Protein AF-A0A7D6VCS7-F1 (afdb_monomer_lite)

Organism: NCBI:txid2755382

Secondary structure (DSSP, 8-state):
-PPPPS-HHHHHHHHHHHSHHHHHHHHHHHS-HHHHTTB-STT-EE--GGGS-HHHHTT-EEEEEEEEETTEEEEEEEEE---SS--TTHHHHHHHIIIIITTHHHHHHHHHHHHHHHHHHHHHHHHHHHHHHHHHHHSSPPHHHHHHHHH---HHHHHHHHHHHHH-SSHHHHH--

Structure (mmCIF, N/CA/C/O backbone):
data_AF-A0A7D6VCS7-F1
#
_entry.id   AF-A0A7D6VCS7-F1
#
loop_
_atom_site.group_PDB
_atom_site.id
_atom_site.type_symbol
_atom_site.label_atom_id
_atom_site.label_alt_id
_atom_site.label_comp_id
_atom_site.label_asym_id
_atom_site.label_entity_id
_atom_site.label_se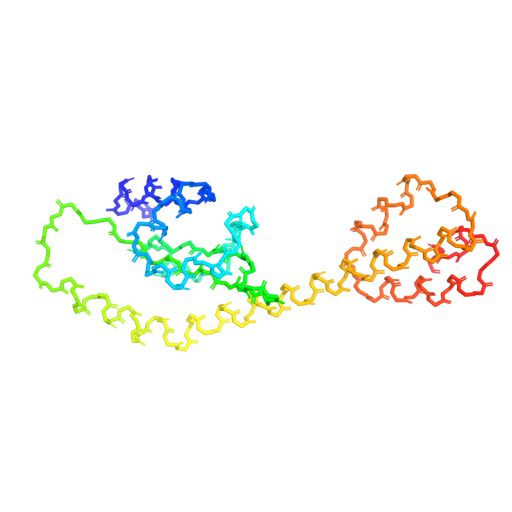q_id
_atom_site.pdbx_PDB_ins_code
_atom_site.Cartn_x
_atom_site.Cartn_y
_atom_site.Cartn_z
_atom_site.occupancy
_atom_site.B_iso_or_equiv
_atom_site.auth_seq_id
_atom_site.auth_comp_id
_atom_site.auth_asym_id
_atom_site.auth_atom_id
_atom_site.pdbx_PDB_model_num
ATOM 1 N N . MET A 1 1 ? 15.571 -4.027 30.671 1.00 29.25 1 MET A N 1
ATOM 2 C CA . MET A 1 1 ? 14.466 -5.009 30.720 1.00 29.25 1 MET A CA 1
ATOM 3 C C . MET A 1 1 ? 13.599 -4.750 29.509 1.00 29.25 1 MET A C 1
ATOM 5 O O . MET A 1 1 ? 13.160 -3.621 29.358 1.00 29.25 1 MET A O 1
ATOM 9 N N . ALA A 1 2 ? 13.459 -5.727 28.615 1.00 29.41 2 ALA A N 1
ATOM 10 C CA . ALA A 1 2 ? 12.560 -5.608 27.472 1.00 29.41 2 ALA A CA 1
ATOM 11 C C . ALA A 1 2 ? 11.118 -5.520 27.995 1.00 29.41 2 ALA A C 1
ATOM 13 O O . ALA A 1 2 ? 10.723 -6.351 28.815 1.00 29.41 2 ALA A O 1
ATOM 14 N N . GLU A 1 3 ? 10.373 -4.491 27.589 1.00 31.55 3 GLU A N 1
ATOM 15 C CA . GLU A 1 3 ? 8.950 -4.365 27.908 1.00 31.55 3 GLU A CA 1
ATOM 16 C C . GLU A 1 3 ? 8.207 -5.596 27.376 1.00 31.55 3 GLU A C 1
ATOM 18 O O . GLU A 1 3 ? 8.252 -5.900 26.184 1.00 31.55 3 GLU A O 1
ATOM 23 N N . GLN A 1 4 ? 7.541 -6.329 28.272 1.00 32.19 4 GLN A N 1
ATOM 24 C CA . GLN A 1 4 ? 6.579 -7.358 27.884 1.00 32.19 4 GLN A CA 1
ATOM 25 C C . GLN A 1 4 ? 5.443 -6.694 27.088 1.00 32.19 4 GLN A C 1
ATOM 27 O O . GLN A 1 4 ? 4.957 -5.641 27.514 1.00 32.19 4 GLN A O 1
ATOM 32 N N . PRO A 1 5 ? 4.992 -7.279 25.963 1.00 43.50 5 PRO A N 1
ATOM 33 C CA . PRO A 1 5 ? 3.869 -6.730 25.216 1.00 43.50 5 PRO A CA 1
ATOM 34 C C . PRO A 1 5 ? 2.637 -6.696 26.125 1.00 43.50 5 PRO A C 1
ATOM 36 O O . PRO A 1 5 ? 2.283 -7.692 26.755 1.00 43.50 5 PRO A O 1
ATOM 39 N N . LYS A 1 6 ? 2.015 -5.519 26.219 1.00 53.84 6 LYS A N 1
ATOM 40 C CA . LYS A 1 6 ? 1.004 -5.184 27.231 1.00 53.84 6 LYS A CA 1
ATOM 41 C C . LYS A 1 6 ? -0.307 -5.974 27.111 1.00 53.84 6 LYS A C 1
ATOM 43 O O . LYS A 1 6 ? -1.104 -5.921 28.041 1.00 53.84 6 LYS A O 1
ATOM 48 N N . ASN A 1 7 ? -0.528 -6.714 26.020 1.00 59.16 7 ASN A N 1
ATOM 49 C CA . ASN A 1 7 ? -1.698 -7.572 25.855 1.00 59.16 7 ASN A CA 1
ATOM 50 C C . ASN A 1 7 ? -1.457 -8.647 24.766 1.00 59.16 7 ASN A C 1
ATOM 52 O O . ASN A 1 7 ? -1.291 -8.297 23.597 1.00 59.16 7 ASN A O 1
ATOM 56 N N . PRO A 1 8 ? -1.435 -9.954 25.087 1.00 59.91 8 PRO A N 1
ATOM 57 C CA . PRO A 1 8 ? -1.268 -11.016 24.085 1.00 59.91 8 PRO A CA 1
ATOM 58 C C . PRO A 1 8 ? -2.405 -11.048 23.051 1.00 59.91 8 PRO A C 1
ATOM 60 O O . PRO A 1 8 ? -2.198 -11.488 21.921 1.00 59.91 8 PRO A O 1
ATOM 63 N N . HIS A 1 9 ? -3.585 -10.535 23.408 1.00 61.16 9 HIS A N 1
ATOM 64 C CA . HIS A 1 9 ? -4.722 -10.443 22.498 1.00 61.16 9 HIS A CA 1
ATOM 65 C C . HIS A 1 9 ? -4.538 -9.377 21.412 1.00 61.16 9 HIS A C 1
ATOM 67 O O . HIS A 1 9 ? -4.911 -9.634 20.272 1.00 61.16 9 HIS A O 1
ATOM 73 N N . ASP A 1 10 ? -3.896 -8.242 21.716 1.00 65.62 10 ASP A N 1
ATOM 74 C CA . ASP A 1 10 ? -3.574 -7.222 20.705 1.00 65.62 10 ASP A CA 1
ATOM 75 C C . ASP A 1 10 ? -2.616 -7.787 19.652 1.00 65.62 10 ASP A C 1
ATOM 77 O O . ASP A 1 10 ? -2.820 -7.619 18.454 1.00 65.62 10 ASP A O 1
ATOM 81 N N . ALA A 1 11 ? -1.590 -8.526 20.087 1.00 69.00 11 ALA A N 1
ATOM 82 C CA . ALA A 1 11 ? -0.634 -9.152 19.176 1.00 69.00 11 ALA A CA 1
ATOM 83 C C . ALA A 1 11 ? -1.295 -10.209 18.273 1.00 69.00 11 ALA A C 1
ATOM 85 O O . ALA A 1 11 ? -0.992 -10.278 17.081 1.00 69.00 11 ALA A O 1
ATOM 86 N N . TYR A 1 12 ? -2.215 -11.005 18.827 1.00 71.81 12 TYR A N 1
ATOM 87 C CA . TYR A 1 12 ? -2.998 -11.969 18.056 1.00 71.81 12 TYR A CA 1
ATOM 88 C C . TYR A 1 12 ? -3.911 -11.275 17.038 1.00 71.81 12 TYR A C 1
ATOM 90 O O . TYR A 1 12 ? -3.882 -11.619 15.859 1.00 71.81 12 TYR A O 1
ATOM 98 N N . PHE A 1 13 ? -4.678 -10.268 17.463 1.00 72.75 13 PHE A N 1
ATOM 99 C CA . PHE A 1 13 ? -5.566 -9.523 16.569 1.00 72.75 13 PHE A CA 1
ATOM 100 C C . PHE A 1 13 ? -4.795 -8.815 15.464 1.00 72.75 13 PHE A C 1
ATOM 102 O O . PHE A 1 13 ? -5.201 -8.872 14.308 1.00 72.75 13 PHE A O 1
ATOM 109 N N . ARG A 1 14 ? -3.641 -8.228 15.787 1.00 75.00 14 ARG A N 1
ATOM 110 C CA . ARG A 1 14 ? -2.735 -7.665 14.786 1.00 75.00 14 ARG A CA 1
ATOM 111 C C . ARG A 1 14 ? -2.323 -8.684 13.752 1.00 75.00 14 ARG A C 1
ATOM 113 O O . ARG A 1 14 ? -2.321 -8.370 12.569 1.00 75.00 14 ARG A O 1
ATOM 120 N N . HIS A 1 15 ? -1.944 -9.873 14.200 1.00 78.75 15 HIS A N 1
ATOM 121 C CA . HIS A 1 15 ? -1.520 -10.931 13.303 1.00 78.75 15 HIS A CA 1
ATOM 122 C C . HIS A 1 15 ? -2.650 -11.335 12.351 1.00 78.75 15 HIS A C 1
ATOM 124 O O . HIS A 1 15 ? -2.433 -11.360 11.145 1.00 78.75 15 HIS A O 1
ATOM 130 N N . VAL A 1 16 ? -3.863 -11.547 12.871 1.00 81.12 16 VAL A N 1
ATOM 131 C CA . VAL A 1 16 ? -5.035 -11.879 12.046 1.00 81.12 16 VAL A CA 1
ATOM 132 C C . VAL A 1 16 ? -5.365 -10.745 11.074 1.00 81.12 16 VAL A C 1
ATOM 134 O O . VAL A 1 16 ? -5.549 -10.993 9.891 1.00 81.12 16 VAL A O 1
ATOM 137 N N . MET A 1 17 ? -5.388 -9.497 11.539 1.00 82.00 17 MET A N 1
ATOM 138 C CA . MET A 1 17 ? -5.744 -8.336 10.713 1.00 82.00 17 MET A CA 1
ATOM 139 C C . MET A 1 17 ? -4.617 -7.864 9.794 1.00 82.00 17 MET A C 1
ATOM 141 O O . MET A 1 17 ? -4.821 -6.948 9.008 1.00 82.00 17 MET A O 1
ATOM 145 N N . SER A 1 18 ? -3.438 -8.483 9.866 1.00 82.44 18 SER A N 1
ATOM 146 C CA . SER A 1 18 ? -2.388 -8.305 8.860 1.00 82.44 18 SER A CA 1
ATOM 147 C C . SER A 1 18 ? -2.667 -9.137 7.601 1.00 82.44 18 SER A C 1
ATOM 149 O O . SER A 1 18 ? -2.157 -8.814 6.534 1.00 82.44 18 SER A O 1
ATOM 151 N N . GLU A 1 19 ? -3.503 -10.176 7.690 1.00 86.75 19 GLU A N 1
ATOM 152 C CA . GLU A 1 19 ? -3.935 -10.950 6.526 1.00 86.75 19 GLU A CA 1
ATOM 153 C C . GLU A 1 19 ? -5.034 -10.205 5.759 1.00 86.75 19 GLU A C 1
ATOM 155 O O . GLU A 1 19 ? -6.118 -9.944 6.289 1.00 86.75 19 GLU A O 1
ATOM 160 N N . ALA A 1 20 ? -4.779 -9.910 4.482 1.00 87.94 20 ALA A N 1
ATOM 161 C CA . ALA A 1 20 ? -5.677 -9.136 3.621 1.00 87.94 20 ALA A CA 1
ATOM 162 C C . ALA A 1 20 ? -7.101 -9.712 3.564 1.00 87.94 20 ALA A C 1
ATOM 164 O O . ALA A 1 20 ? -8.080 -8.975 3.665 1.00 87.94 20 ALA A O 1
ATOM 165 N N . THR A 1 21 ? -7.231 -11.041 3.476 1.00 89.44 21 THR A N 1
ATOM 166 C CA . THR A 1 21 ? -8.545 -11.706 3.409 1.00 89.44 21 THR A CA 1
ATOM 167 C C . THR A 1 21 ? -9.341 -11.525 4.703 1.00 89.44 21 THR A C 1
ATOM 169 O O . THR A 1 21 ? -10.543 -11.258 4.660 1.00 89.44 21 THR A O 1
ATOM 172 N N . ALA A 1 22 ? -8.681 -11.647 5.859 1.00 88.81 22 ALA A N 1
ATOM 173 C CA . ALA A 1 22 ? -9.325 -11.476 7.157 1.00 88.81 22 ALA A CA 1
ATOM 174 C C . ALA A 1 22 ? -9.746 -10.016 7.370 1.00 88.81 22 ALA A C 1
ATOM 176 O O . ALA A 1 22 ? -10.897 -9.746 7.716 1.00 88.81 22 ALA A O 1
ATOM 177 N N . ALA A 1 23 ? -8.847 -9.077 7.066 1.00 88.88 23 ALA A N 1
ATOM 178 C CA . ALA A 1 23 ? -9.121 -7.650 7.158 1.00 88.88 23 ALA A CA 1
ATOM 179 C C . ALA A 1 23 ? -10.274 -7.228 6.225 1.00 88.88 23 ALA A C 1
ATOM 181 O O . ALA A 1 23 ? -11.163 -6.484 6.639 1.00 88.88 23 ALA A O 1
ATOM 182 N N . ALA A 1 24 ? -10.312 -7.738 4.989 1.00 91.44 24 ALA A N 1
ATOM 183 C CA . ALA A 1 24 ? -11.394 -7.473 4.039 1.00 91.44 24 ALA A CA 1
ATOM 184 C C . ALA A 1 24 ? -12.752 -8.003 4.530 1.00 91.44 24 ALA A C 1
ATOM 186 O O . ALA A 1 24 ? -13.780 -7.360 4.312 1.00 91.44 24 ALA A O 1
ATOM 187 N N . GLY A 1 25 ? -12.779 -9.165 5.191 1.00 90.44 25 GLY A N 1
ATOM 188 C CA . GLY A 1 25 ? -13.995 -9.715 5.797 1.00 90.44 25 GLY A CA 1
ATOM 189 C C . GLY A 1 25 ? -14.577 -8.798 6.875 1.00 90.44 25 GLY A C 1
ATOM 190 O O . GLY A 1 25 ? -15.771 -8.489 6.848 1.00 90.44 25 GLY A O 1
ATOM 191 N N . GLU A 1 26 ? -13.724 -8.298 7.769 1.00 88.12 26 GLU A N 1
ATOM 192 C CA . GLU A 1 26 ? -14.136 -7.334 8.793 1.00 88.12 26 GLU A CA 1
ATOM 193 C C . GLU A 1 26 ? -14.596 -6.016 8.169 1.00 88.12 26 GLU A C 1
ATOM 195 O O . GLU A 1 26 ? -15.708 -5.560 8.430 1.00 88.12 26 GLU A O 1
ATOM 200 N N . MET A 1 27 ? -13.799 -5.432 7.268 1.00 89.50 27 MET A N 1
ATOM 201 C CA . MET A 1 27 ? -14.113 -4.149 6.631 1.00 89.50 27 MET A CA 1
ATOM 202 C C . MET A 1 27 ? -15.471 -4.142 5.935 1.00 89.50 27 MET A C 1
ATOM 204 O O . MET A 1 27 ? -16.218 -3.179 6.086 1.00 89.50 27 MET A O 1
ATOM 208 N N . ARG A 1 28 ? -15.834 -5.216 5.225 1.00 90.50 28 ARG A N 1
ATOM 209 C CA . ARG A 1 28 ? -17.149 -5.327 4.569 1.00 90.50 28 ARG A CA 1
ATOM 210 C C . ARG A 1 28 ? -18.322 -5.321 5.549 1.00 90.50 28 ARG A C 1
ATOM 212 O O . ARG A 1 28 ? -19.423 -4.952 5.161 1.00 90.50 28 ARG A O 1
ATOM 219 N N . THR A 1 29 ? -18.096 -5.729 6.795 1.00 89.31 29 THR A N 1
ATOM 220 C CA . THR A 1 29 ? -19.137 -5.788 7.829 1.00 89.31 29 THR A CA 1
ATOM 221 C C . THR A 1 29 ? -19.369 -4.424 8.478 1.00 89.31 29 THR A C 1
ATOM 223 O O . THR A 1 29 ? -20.493 -4.107 8.863 1.00 89.31 29 THR A O 1
ATOM 226 N N . VAL A 1 30 ? -18.317 -3.608 8.599 1.00 88.38 30 VAL A N 1
ATOM 227 C CA . VAL A 1 30 ? -18.376 -2.290 9.257 1.00 88.38 30 VAL A CA 1
ATOM 228 C C . VAL A 1 30 ? -18.563 -1.127 8.286 1.00 88.38 30 VAL A C 1
ATOM 230 O O . VAL A 1 30 ? -19.126 -0.102 8.675 1.00 88.38 30 VAL A O 1
ATOM 233 N N . LEU A 1 31 ? -18.087 -1.238 7.044 1.00 89.06 31 LEU A N 1
ATOM 234 C CA . LEU A 1 31 ? -18.191 -0.153 6.072 1.00 89.06 31 LEU A CA 1
ATOM 235 C C . LEU A 1 31 ? -19.611 -0.050 5.497 1.00 89.06 31 LEU A C 1
ATOM 237 O O . LEU A 1 31 ? -20.228 -1.066 5.178 1.00 89.06 31 LEU A O 1
ATOM 241 N N . PRO A 1 32 ? -20.123 1.177 5.285 1.00 93.75 32 PRO A N 1
ATOM 242 C CA . PRO A 1 32 ? -21.346 1.377 4.521 1.00 93.75 32 PRO A CA 1
ATOM 243 C C . PRO A 1 32 ? -21.224 0.781 3.116 1.00 93.75 32 PRO A C 1
ATOM 245 O O . PRO A 1 32 ? -20.183 0.926 2.473 1.00 93.75 32 PRO A O 1
ATOM 248 N N . GLU A 1 33 ? -22.313 0.204 2.605 1.00 91.00 33 GLU A N 1
ATOM 249 C CA . GLU A 1 33 ? -22.365 -0.429 1.277 1.00 91.00 33 GLU A CA 1
ATOM 250 C C . GLU A 1 33 ? -21.832 0.488 0.165 1.00 91.00 33 GLU A C 1
ATOM 252 O O . GLU A 1 33 ? -21.052 0.059 -0.682 1.00 91.00 33 GLU A O 1
ATOM 257 N N . ALA A 1 34 ? -22.167 1.780 0.229 1.00 90.44 34 ALA A N 1
ATOM 258 C CA . ALA A 1 34 ? -21.688 2.776 -0.722 1.00 90.44 34 ALA A CA 1
ATOM 259 C C . ALA A 1 34 ? -20.155 2.894 -0.752 1.00 90.44 34 ALA A C 1
ATOM 261 O O . ALA A 1 34 ? -19.591 3.046 -1.823 1.00 90.44 34 ALA A O 1
ATOM 262 N N . ALA A 1 35 ? -19.470 2.811 0.393 1.00 87.94 35 ALA A N 1
ATOM 263 C CA . ALA A 1 35 ? -18.007 2.864 0.448 1.00 87.94 35 ALA A CA 1
ATOM 264 C C . ALA A 1 35 ? -17.379 1.523 0.040 1.00 87.94 35 ALA A C 1
ATOM 266 O O . ALA A 1 35 ? -16.395 1.488 -0.694 1.00 87.94 35 ALA A O 1
ATOM 267 N N . ALA A 1 36 ? -17.977 0.418 0.490 1.00 91.94 36 ALA A N 1
ATOM 268 C CA . ALA A 1 36 ? -17.505 -0.931 0.205 1.00 91.94 36 ALA A CA 1
ATOM 269 C C . ALA A 1 36 ? -17.526 -1.277 -1.296 1.00 91.94 36 ALA A C 1
ATOM 271 O O . ALA A 1 36 ? -16.698 -2.064 -1.749 1.00 91.94 36 ALA A O 1
ATOM 272 N N . ALA A 1 37 ? -18.449 -0.685 -2.061 1.00 92.56 37 ALA A N 1
ATOM 273 C CA . ALA A 1 37 ? -18.577 -0.898 -3.503 1.00 92.56 37 ALA A CA 1
ATOM 274 C C . ALA A 1 37 ? -17.422 -0.305 -4.331 1.00 92.56 37 ALA A C 1
ATOM 276 O O . ALA A 1 37 ? -17.203 -0.748 -5.455 1.00 92.56 37 ALA A O 1
ATOM 277 N N . HIS A 1 38 ? -16.701 0.683 -3.795 1.00 93.12 38 HIS A N 1
ATOM 278 C CA . HIS A 1 38 ? -15.615 1.361 -4.509 1.00 93.12 38 HIS A CA 1
ATOM 279 C C . HIS A 1 38 ? -14.234 0.752 -4.251 1.00 93.12 38 HIS A C 1
ATOM 281 O O . HIS A 1 38 ? -13.303 1.002 -5.014 1.00 93.12 38 HIS A O 1
ATOM 287 N N . LEU A 1 39 ? -14.084 -0.013 -3.168 1.00 93.31 39 LEU A N 1
ATOM 288 C CA . LEU A 1 39 ? -12.816 -0.621 -2.780 1.00 93.31 39 LEU A CA 1
ATOM 289 C C . LEU A 1 39 ? -12.551 -1.905 -3.570 1.00 93.31 39 LEU A C 1
ATOM 291 O O . LEU A 1 39 ? -13.404 -2.793 -3.638 1.00 93.31 39 LEU A O 1
ATOM 295 N N . ASP A 1 40 ? -11.340 -2.025 -4.107 1.00 93.81 40 ASP A N 1
ATOM 296 C CA . ASP A 1 40 ? -10.835 -3.267 -4.683 1.00 93.81 40 ASP A CA 1
ATOM 297 C C . ASP A 1 40 ? -10.381 -4.219 -3.570 1.00 93.81 40 ASP A C 1
ATOM 299 O O . ASP A 1 40 ? -9.322 -4.074 -2.962 1.00 93.81 40 ASP A O 1
ATOM 303 N N . TRP A 1 41 ? -11.206 -5.217 -3.286 1.00 93.00 41 TRP A N 1
ATOM 304 C CA . TRP A 1 41 ? -10.937 -6.154 -2.204 1.00 93.00 41 TRP A CA 1
ATOM 305 C C . TRP A 1 41 ? -9.843 -7.174 -2.502 1.00 93.00 41 TRP A C 1
ATOM 307 O O . TRP A 1 41 ? -9.245 -7.697 -1.561 1.00 93.00 41 TRP A O 1
ATOM 317 N N . ASP A 1 42 ? -9.618 -7.478 -3.778 1.00 90.75 42 ASP A N 1
ATOM 318 C CA . ASP A 1 42 ? -8.640 -8.479 -4.199 1.00 90.75 42 ASP A CA 1
ATOM 319 C C . ASP A 1 42 ? -7.242 -7.850 -4.307 1.00 90.75 42 ASP A C 1
ATOM 321 O O . ASP A 1 42 ? -6.240 -8.534 -4.108 1.00 90.75 42 ASP A O 1
ATOM 325 N N . GLY A 1 43 ? -7.178 -6.533 -4.531 1.00 87.94 43 GLY A N 1
ATOM 326 C CA . GLY A 1 43 ? -5.957 -5.724 -4.523 1.00 87.94 43 GLY A CA 1
ATOM 327 C C . GLY A 1 43 ? -5.500 -5.232 -3.143 1.00 87.94 43 GLY A C 1
ATOM 328 O O . GLY A 1 43 ? -4.732 -4.275 -3.077 1.00 87.94 43 GLY A O 1
ATOM 329 N N . LEU A 1 44 ? -5.982 -5.811 -2.033 1.00 90.00 44 LEU A N 1
ATOM 330 C CA . LEU A 1 44 ? -5.529 -5.411 -0.695 1.00 90.00 44 LEU A CA 1
ATOM 331 C C . LEU A 1 44 ? -4.106 -5.908 -0.409 1.00 90.00 44 LEU A C 1
ATOM 333 O O . LEU A 1 44 ? -3.876 -7.099 -0.197 1.00 90.00 44 LEU A O 1
ATOM 337 N N . GLU A 1 45 ? -3.172 -4.974 -0.272 1.00 86.00 45 GLU A N 1
ATOM 338 C CA . GLU A 1 45 ? -1.772 -5.266 0.029 1.00 86.00 45 GLU A CA 1
ATOM 339 C C . GLU A 1 45 ? -1.364 -4.680 1.378 1.00 86.00 45 GLU A C 1
ATOM 341 O O . GLU A 1 45 ? -1.389 -3.460 1.579 1.00 86.00 45 GLU A O 1
ATOM 346 N N . LEU A 1 46 ? -0.968 -5.551 2.312 1.00 84.12 46 LEU A N 1
ATOM 347 C CA . LEU A 1 46 ? -0.486 -5.126 3.623 1.00 84.12 46 LEU A CA 1
ATOM 348 C C . LEU A 1 46 ? 0.802 -4.320 3.473 1.00 84.12 46 LEU A C 1
ATOM 350 O O . LEU A 1 46 ? 1.808 -4.806 2.956 1.00 84.12 46 LEU A O 1
ATOM 354 N N . GLN A 1 47 ? 0.795 -3.120 4.038 1.00 77.94 47 GLN A N 1
ATOM 355 C CA . GLN A 1 47 ? 1.948 -2.243 4.037 1.00 77.94 47 GLN A CA 1
ATOM 356 C C . GLN A 1 47 ? 2.793 -2.426 5.282 1.00 77.94 47 GLN A C 1
ATOM 358 O O . GLN A 1 47 ? 2.302 -2.469 6.415 1.00 77.94 47 GLN A O 1
ATOM 363 N N . SER A 1 48 ? 4.109 -2.519 5.076 1.00 64.06 48 SER A N 1
ATOM 364 C CA . SER A 1 48 ? 5.034 -2.603 6.196 1.00 64.06 48 SER A CA 1
ATOM 365 C C . SER A 1 48 ? 5.015 -1.271 6.954 1.00 64.06 48 SER A C 1
ATOM 367 O O . SER A 1 48 ? 5.573 -0.263 6.529 1.00 64.06 48 SER A O 1
ATOM 369 N N . CYS A 1 49 ? 4.394 -1.258 8.133 1.00 58.12 49 CYS A N 1
ATOM 370 C CA . CYS A 1 49 ? 4.427 -0.128 9.067 1.00 58.12 49 CYS A CA 1
ATOM 371 C C . CYS A 1 49 ? 5.811 0.022 9.742 1.00 58.12 49 CYS A C 1
ATOM 373 O O . CYS A 1 49 ? 5.914 0.360 10.929 1.00 58.12 49 CYS A O 1
ATOM 375 N N . SER A 1 50 ? 6.899 -0.264 9.015 1.00 49.59 50 SER A N 1
ATOM 376 C CA . SER A 1 50 ? 8.290 -0.197 9.477 1.00 49.59 50 SER A CA 1
ATOM 377 C C . SER A 1 50 ? 8.691 1.222 9.915 1.00 49.59 50 SER A C 1
ATOM 379 O O . SER A 1 50 ? 9.566 1.360 10.771 1.00 49.59 50 SER A O 1
ATOM 381 N N . PHE A 1 51 ? 7.948 2.237 9.463 1.00 48.62 51 PHE A N 1
ATOM 382 C CA . PHE A 1 51 ? 8.166 3.658 9.748 1.00 48.62 51 PHE A CA 1
ATOM 383 C C . PHE A 1 51 ? 7.226 4.262 10.799 1.00 48.62 51 PHE A C 1
ATOM 385 O O . PHE A 1 51 ? 7.369 5.433 11.134 1.00 48.62 51 PHE A O 1
ATOM 392 N N . VAL A 1 52 ? 6.297 3.480 11.361 1.00 50.53 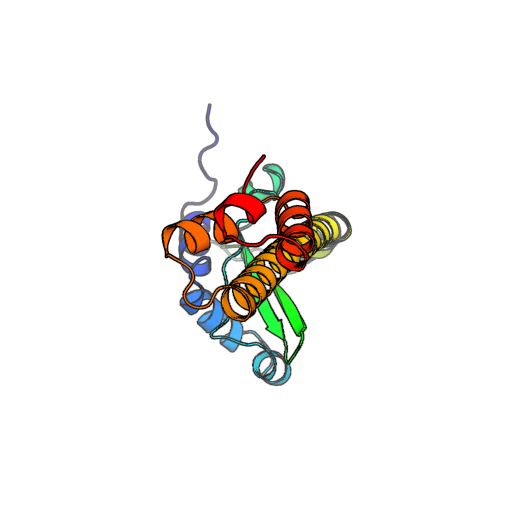52 VAL A N 1
ATOM 393 C CA . VAL A 1 52 ? 5.486 3.929 12.501 1.00 50.53 52 VAL A CA 1
ATOM 394 C C . VAL A 1 52 ? 6.401 4.049 13.729 1.00 50.53 52 VAL A C 1
ATOM 396 O O . VAL A 1 52 ? 6.963 3.022 14.138 1.00 50.53 52 VAL A O 1
ATOM 399 N N . PRO A 1 53 ? 6.563 5.253 14.325 1.00 49.78 53 PRO A N 1
ATOM 400 C CA . PRO A 1 53 ? 7.365 5.457 15.528 1.00 49.78 53 PRO A CA 1
ATOM 401 C C . PRO A 1 53 ? 7.031 4.435 16.614 1.00 49.78 53 PRO A C 1
ATOM 403 O O . PRO A 1 53 ? 5.868 4.079 16.819 1.00 49.78 53 PRO A O 1
ATOM 406 N N . GLN A 1 54 ? 8.051 3.953 17.325 1.00 51.59 54 GLN A N 1
ATOM 407 C CA . GLN A 1 54 ? 7.903 2.872 18.304 1.00 51.59 54 GLN A CA 1
ATOM 408 C C . GLN A 1 54 ? 6.886 3.220 19.408 1.00 51.59 54 GLN A C 1
ATOM 410 O O . GLN A 1 54 ? 6.202 2.328 19.904 1.00 51.59 54 GLN A O 1
ATOM 415 N N . GLU A 1 55 ? 6.702 4.510 19.718 1.00 50.75 55 GLU A N 1
ATOM 416 C CA . GLU A 1 55 ? 5.697 4.980 20.683 1.00 50.75 55 GLU A CA 1
ATOM 417 C C . GLU A 1 55 ? 4.239 4.721 20.255 1.00 50.75 55 GLU A C 1
ATOM 419 O O . GLU A 1 55 ? 3.355 4.675 21.111 1.00 50.75 55 GLU A O 1
ATOM 424 N N . LEU A 1 56 ? 3.974 4.557 18.953 1.00 51.19 56 LEU A N 1
ATOM 425 C CA . LEU A 1 56 ? 2.645 4.246 18.409 1.00 51.19 56 LEU A CA 1
ATOM 426 C C . LEU A 1 56 ? 2.403 2.732 18.311 1.00 51.19 56 LEU A C 1
ATOM 428 O O . LEU A 1 56 ? 1.281 2.277 18.508 1.00 51.19 56 LEU A O 1
ATOM 432 N N . ARG A 1 57 ? 3.461 1.932 18.121 1.00 52.12 57 ARG A N 1
ATOM 433 C CA . ARG A 1 57 ? 3.368 0.464 17.988 1.00 52.12 57 ARG A CA 1
ATOM 434 C C . ARG A 1 57 ? 2.920 -0.267 19.253 1.00 52.12 57 ARG A C 1
ATOM 436 O O . ARG A 1 57 ? 2.462 -1.401 19.153 1.00 52.12 57 ARG A O 1
ATOM 443 N N . SER A 1 58 ? 3.125 0.333 20.424 1.00 48.22 58 SER A N 1
ATOM 444 C CA . SER A 1 58 ? 3.012 -0.364 21.713 1.00 48.22 58 SER A CA 1
ATOM 445 C C . SER A 1 58 ? 1.636 -0.259 22.376 1.00 48.22 58 SER A C 1
ATOM 447 O O . SER A 1 58 ? 1.456 -0.812 23.462 1.00 48.22 58 SER A O 1
ATOM 449 N N . ARG A 1 59 ? 0.678 0.469 21.785 1.00 48.78 59 ARG A N 1
ATOM 450 C CA . ARG A 1 59 ? -0.661 0.653 22.380 1.00 48.78 59 ARG A CA 1
ATOM 451 C C . ARG A 1 59 ? -1.837 0.372 21.451 1.00 48.78 59 ARG A C 1
ATOM 453 O O . ARG A 1 59 ? -2.915 0.142 21.978 1.00 48.78 59 ARG A O 1
ATOM 460 N N . TYR A 1 60 ? -1.638 0.378 20.136 1.00 53.72 60 TYR A N 1
ATOM 461 C CA . TYR A 1 60 ? -2.720 0.201 19.173 1.00 53.72 60 TYR A CA 1
ATOM 462 C C . TYR A 1 60 ? -2.262 -0.697 18.026 1.00 53.72 60 TYR A C 1
ATOM 464 O O . TYR A 1 60 ? -1.097 -0.673 17.607 1.00 53.72 60 TYR A O 1
ATOM 472 N N . THR A 1 61 ? -3.167 -1.558 17.577 1.00 55.56 61 THR A N 1
ATOM 473 C CA . THR A 1 61 ? -2.936 -2.445 16.447 1.00 55.56 61 THR A CA 1
ATOM 474 C C . THR A 1 61 ? -3.294 -1.682 15.184 1.00 55.56 61 THR A C 1
ATOM 476 O O . THR A 1 61 ? -4.430 -1.694 14.720 1.00 55.56 61 THR A O 1
ATOM 479 N N . ASP A 1 62 ? -2.293 -0.984 14.661 1.00 73.44 62 ASP A N 1
ATOM 480 C CA . ASP A 1 62 ? -2.426 -0.153 13.472 1.00 73.44 62 ASP A CA 1
ATOM 481 C C . ASP A 1 62 ? -1.953 -0.964 12.257 1.00 73.44 62 ASP A C 1
ATOM 483 O O . ASP A 1 62 ? -0.761 -1.292 12.144 1.00 73.44 62 ASP A O 1
ATOM 487 N N . VAL A 1 63 ? -2.875 -1.313 11.357 1.00 77.69 63 VAL A N 1
ATOM 488 C CA . VAL A 1 63 ? -2.550 -1.933 10.061 1.00 77.69 63 VAL A CA 1
ATOM 489 C C . VAL A 1 63 ? -2.901 -0.976 8.928 1.00 77.69 63 VAL A C 1
ATOM 491 O O . VAL A 1 63 ? -3.911 -0.273 8.968 1.00 77.69 63 VAL A O 1
ATOM 494 N N . LEU A 1 64 ? -2.026 -0.925 7.927 1.00 78.94 64 LEU A N 1
ATOM 495 C CA . LEU A 1 64 ? -2.181 -0.093 6.744 1.00 78.94 64 LEU A CA 1
ATOM 496 C C . LEU A 1 64 ? -2.221 -1.007 5.528 1.00 78.94 64 LEU A C 1
ATOM 498 O O . LEU A 1 64 ? -1.323 -1.826 5.350 1.00 78.94 64 LEU A O 1
ATOM 502 N N . PHE A 1 65 ? -3.234 -0.838 4.693 1.00 83.88 65 PHE A N 1
ATOM 503 C CA . PHE A 1 65 ? -3.344 -1.519 3.412 1.00 83.88 65 PHE A CA 1
ATOM 504 C C . PHE A 1 65 ? -3.262 -0.507 2.278 1.00 83.88 65 PHE A C 1
ATOM 506 O O . PHE A 1 65 ? -3.805 0.594 2.385 1.00 83.88 65 PHE A O 1
ATOM 513 N N . TRP A 1 66 ? -2.597 -0.891 1.198 1.00 86.19 66 TRP A N 1
ATOM 514 C CA . TRP A 1 66 ? -2.789 -0.282 -0.112 1.00 86.19 66 TRP A CA 1
ATOM 515 C C . TRP A 1 66 ? -3.869 -1.067 -0.866 1.00 86.19 66 TRP A C 1
ATOM 517 O O . TRP A 1 66 ? -4.029 -2.265 -0.640 1.00 86.19 66 TRP A O 1
ATOM 527 N N . THR A 1 67 ? -4.642 -0.376 -1.697 1.00 90.56 67 THR A N 1
ATOM 528 C CA . THR A 1 67 ? -5.651 -0.940 -2.604 1.00 90.56 67 THR A CA 1
ATOM 529 C C . THR A 1 67 ? -6.062 0.138 -3.620 1.00 90.56 67 THR A C 1
ATOM 531 O O . THR A 1 67 ? -5.523 1.250 -3.618 1.00 90.56 67 THR A O 1
ATOM 534 N N . ARG A 1 68 ? -7.041 -0.147 -4.478 1.00 90.31 68 ARG A N 1
ATOM 535 C CA . ARG A 1 68 ? -7.714 0.831 -5.325 1.00 90.31 68 ARG A CA 1
ATOM 536 C C . ARG A 1 68 ? -9.074 1.245 -4.769 1.00 90.31 68 ARG A C 1
ATOM 538 O O . ARG A 1 68 ? -9.842 0.433 -4.262 1.00 90.31 68 ARG A O 1
ATOM 545 N N . TRP A 1 69 ? -9.370 2.530 -4.917 1.00 90.50 69 TRP A N 1
ATOM 546 C CA . TRP A 1 69 ? -10.706 3.104 -4.805 1.00 90.50 69 TRP A CA 1
ATOM 547 C C . TRP A 1 69 ? -11.131 3.583 -6.190 1.00 90.50 69 TRP A C 1
ATOM 549 O O . TRP A 1 69 ? -10.613 4.591 -6.687 1.00 90.50 69 TRP A O 1
ATOM 559 N N . ASP A 1 70 ? -12.049 2.860 -6.825 1.00 91.44 70 ASP A N 1
ATOM 560 C CA . ASP A 1 70 ? -12.316 2.978 -8.260 1.00 91.44 70 ASP A CA 1
ATOM 561 C C . ASP A 1 70 ? -10.990 2.953 -9.041 1.00 91.44 70 ASP A C 1
ATOM 563 O O . ASP A 1 70 ? -10.241 1.989 -8.931 1.00 91.44 70 ASP A O 1
ATOM 567 N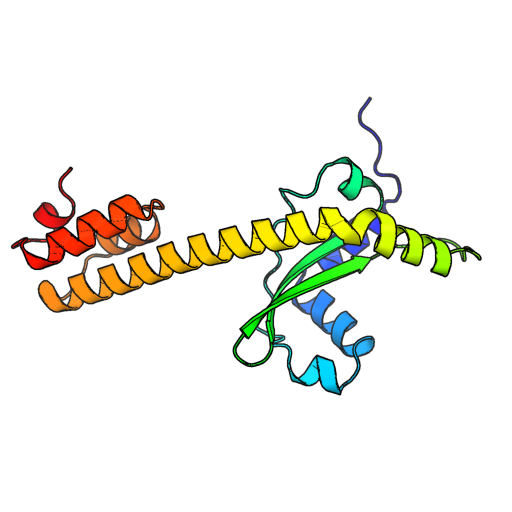 N . ASP A 1 71 ? -10.669 4.028 -9.772 1.00 85.31 71 ASP A N 1
ATOM 568 C CA . ASP A 1 71 ? -9.462 4.192 -10.588 1.00 85.31 71 ASP A CA 1
ATOM 569 C C . ASP A 1 71 ? -8.280 4.876 -9.894 1.00 85.31 71 ASP A C 1
ATOM 571 O O . ASP A 1 71 ? -7.352 5.345 -10.559 1.00 85.31 71 ASP A O 1
ATOM 575 N N . ARG A 1 72 ? -8.304 4.978 -8.564 1.00 82.50 72 ARG A N 1
ATOM 576 C CA . ARG A 1 72 ? -7.293 5.710 -7.793 1.00 82.50 72 ARG A CA 1
ATOM 577 C C . ARG A 1 72 ? -6.642 4.813 -6.758 1.00 82.50 72 ARG A C 1
ATOM 579 O O . ARG A 1 72 ? -7.325 4.043 -6.094 1.00 82.50 72 ARG A O 1
ATOM 586 N N . ASP A 1 73 ? -5.346 5.002 -6.559 1.00 81.94 73 ASP A N 1
ATOM 587 C CA . ASP A 1 73 ? -4.644 4.402 -5.428 1.00 81.94 73 ASP A CA 1
ATOM 588 C C . ASP A 1 73 ? -5.234 4.924 -4.115 1.00 81.94 73 ASP A C 1
ATOM 590 O O . ASP A 1 73 ? -5.454 6.131 -3.940 1.00 81.94 73 ASP A O 1
ATOM 594 N N . ALA A 1 74 ? -5.470 4.008 -3.185 1.00 82.94 74 ALA A N 1
ATOM 595 C CA . ALA A 1 74 ? -6.070 4.277 -1.896 1.00 82.94 74 ALA A CA 1
ATOM 596 C C . ALA A 1 74 ? -5.301 3.566 -0.785 1.00 82.94 74 ALA A C 1
ATOM 598 O O . ALA A 1 74 ? -4.754 2.478 -0.954 1.00 82.94 74 ALA A O 1
ATOM 599 N N . PHE A 1 75 ? -5.293 4.202 0.382 1.00 82.38 75 PHE A N 1
ATOM 600 C CA . PHE A 1 75 ? -4.729 3.631 1.592 1.00 82.38 75 PHE A CA 1
ATOM 601 C C . PHE A 1 75 ? -5.832 3.465 2.626 1.00 82.38 75 PHE A C 1
ATOM 603 O O . PHE A 1 75 ? -6.520 4.431 2.966 1.00 82.38 75 PHE A O 1
ATOM 610 N N . VAL A 1 76 ? -5.984 2.247 3.138 1.00 83.00 76 VAL A N 1
ATOM 611 C CA . VAL A 1 76 ? -6.934 1.931 4.202 1.00 83.00 76 VAL A CA 1
ATOM 612 C C . VAL A 1 76 ? -6.163 1.757 5.496 1.00 83.00 76 VAL A C 1
ATOM 614 O O . VAL A 1 76 ? -5.397 0.810 5.667 1.00 83.00 76 VAL A O 1
ATOM 617 N N . PHE A 1 77 ? -6.356 2.707 6.404 1.00 79.31 77 PHE A N 1
ATOM 618 C CA . PHE A 1 77 ? -5.786 2.661 7.740 1.00 79.31 77 PHE A CA 1
ATOM 619 C C . PHE A 1 77 ? -6.817 2.099 8.711 1.00 79.31 77 PHE A C 1
ATOM 621 O O . PHE A 1 77 ? -7.894 2.678 8.874 1.00 79.31 77 PHE A O 1
ATOM 628 N N . MET A 1 78 ? -6.483 0.989 9.361 1.00 77.44 78 MET A N 1
ATOM 629 C CA . MET A 1 78 ? -7.340 0.373 10.360 1.00 77.44 78 MET A CA 1
ATOM 630 C C . MET A 1 78 ? -6.727 0.552 11.741 1.00 77.44 78 MET A C 1
ATOM 632 O O . MET A 1 78 ? -5.635 0.060 12.030 1.00 77.44 78 MET A O 1
ATOM 636 N N . LEU A 1 79 ? -7.477 1.254 12.585 1.00 74.25 79 LEU A N 1
ATOM 637 C CA . LEU A 1 79 ? -7.196 1.384 14.001 1.00 74.25 79 LEU A CA 1
ATOM 638 C C . LEU A 1 79 ? -7.954 0.292 14.750 1.00 74.25 79 LEU A C 1
ATOM 640 O O . LEU A 1 79 ? -9.183 0.334 14.818 1.00 74.25 79 LEU A O 1
ATOM 644 N N . ILE A 1 80 ? -7.224 -0.670 15.307 1.00 70.69 80 ILE A N 1
ATOM 645 C CA . ILE A 1 80 ? -7.809 -1.764 16.080 1.00 70.69 80 ILE A CA 1
ATOM 646 C C . ILE A 1 80 ? -7.311 -1.670 17.515 1.00 70.69 80 ILE A C 1
ATOM 648 O O . ILE A 1 80 ? -6.107 -1.639 17.782 1.00 70.69 80 ILE A O 1
ATOM 652 N N . GLU A 1 81 ? -8.251 -1.686 18.451 1.00 69.19 81 GLU A N 1
ATOM 653 C CA . GLU A 1 81 ? -7.958 -1.784 19.873 1.00 69.19 81 GLU A CA 1
ATOM 654 C C . GLU A 1 81 ? -8.710 -2.980 20.465 1.00 69.19 81 GLU A C 1
ATOM 656 O O . GLU A 1 81 ? -9.943 -2.997 20.470 1.00 69.19 81 GLU A O 1
ATOM 661 N N . HIS A 1 82 ? -7.989 -3.994 20.962 1.00 66.38 82 HIS A N 1
ATOM 662 C CA . HIS A 1 82 ? -8.630 -5.116 21.640 1.00 66.38 82 HIS A CA 1
ATOM 663 C C . HIS A 1 82 ? -8.825 -4.796 23.126 1.00 66.38 82 HIS A C 1
ATOM 665 O O . HIS A 1 82 ? -7.883 -4.767 23.923 1.00 66.38 82 HIS A O 1
ATOM 671 N N . GLN A 1 83 ? -10.084 -4.635 23.524 1.00 62.84 83 GLN A N 1
ATOM 672 C CA . GLN A 1 83 ? -10.465 -4.420 24.916 1.00 62.84 83 GLN A CA 1
ATOM 673 C C . GLN A 1 83 ? -10.959 -5.709 25.570 1.00 62.84 83 GLN A C 1
ATOM 675 O O . GLN A 1 83 ? -11.881 -6.362 25.089 1.00 62.84 83 GLN A O 1
ATOM 680 N N . SER A 1 84 ? -10.360 -6.059 26.709 1.00 64.06 84 SER A N 1
ATOM 681 C CA . SER A 1 84 ? -10.784 -7.193 27.540 1.00 64.06 84 SER A CA 1
ATOM 682 C C . SER A 1 84 ? -11.928 -6.846 28.503 1.00 64.06 84 SER A C 1
ATOM 684 O O . SER A 1 84 ? -12.512 -7.748 29.102 1.00 64.06 84 SER A O 1
ATOM 686 N N . SER A 1 85 ? -12.271 -5.562 28.653 1.00 58.56 85 SER A N 1
ATOM 687 C CA . SER A 1 85 ? -13.380 -5.070 29.479 1.00 58.56 85 SER A CA 1
ATOM 688 C C . SER A 1 85 ? -14.005 -3.814 28.874 1.00 58.56 85 SER A C 1
ATOM 690 O O . SER A 1 85 ? -13.306 -3.028 28.240 1.00 58.56 85 SER A O 1
ATOM 692 N N . ALA A 1 86 ? -15.302 -3.596 29.101 1.00 63.69 86 ALA A N 1
ATOM 693 C CA . ALA A 1 86 ? -15.979 -2.377 28.670 1.00 63.69 86 ALA A CA 1
ATOM 694 C C . ALA A 1 86 ? -15.436 -1.153 29.436 1.00 63.69 86 ALA A C 1
ATOM 696 O O . ALA A 1 86 ? -15.513 -1.104 30.661 1.00 63.69 86 ALA A O 1
ATOM 697 N N . ASP A 1 87 ? -14.887 -0.183 28.706 1.00 72.88 87 ASP A N 1
ATOM 698 C CA . ASP A 1 87 ? -14.392 1.100 29.218 1.00 72.88 87 ASP A CA 1
ATOM 699 C C . ASP A 1 87 ? -15.389 2.198 28.816 1.00 72.88 87 ASP A C 1
ATOM 701 O O . ASP A 1 87 ? -15.675 2.394 27.633 1.00 72.88 87 ASP A O 1
ATOM 705 N N . GLU A 1 88 ? -15.948 2.903 29.800 1.00 78.06 88 GLU A N 1
ATOM 706 C CA . GLU A 1 88 ? -16.974 3.936 29.590 1.00 78.06 88 GLU A CA 1
ATOM 707 C C . GLU A 1 88 ? -16.466 5.125 28.758 1.00 78.06 88 GLU A C 1
ATOM 709 O O . GLU A 1 88 ? -17.255 5.824 28.122 1.00 78.06 88 GLU A O 1
ATOM 714 N N . LEU A 1 89 ? -15.148 5.341 28.711 1.00 80.19 89 LEU A N 1
ATOM 715 C CA . LEU A 1 89 ? -14.518 6.438 27.977 1.00 80.19 89 LEU A CA 1
ATOM 716 C C . LEU A 1 89 ? -13.988 6.006 26.605 1.00 80.19 89 LEU A C 1
ATOM 718 O O . LEU A 1 89 ? -13.226 6.746 25.983 1.00 80.19 89 LEU A O 1
ATOM 722 N N . MET A 1 90 ? -14.411 4.850 26.086 1.00 73.38 90 MET A N 1
ATOM 723 C CA . MET A 1 90 ? -13.902 4.303 24.824 1.00 73.38 90 MET A CA 1
ATOM 724 C C . MET A 1 90 ? -14.038 5.267 23.642 1.00 73.38 90 MET A C 1
ATOM 726 O O . MET A 1 90 ? -13.081 5.500 22.908 1.00 73.38 90 MET A O 1
ATOM 730 N N . ALA A 1 91 ? -15.200 5.906 23.494 1.00 76.19 91 ALA A N 1
ATOM 731 C CA . ALA A 1 91 ? -15.404 6.901 22.442 1.00 76.19 91 ALA A CA 1
ATOM 732 C C . ALA A 1 91 ? -14.447 8.099 22.584 1.00 76.19 91 ALA A C 1
ATOM 734 O O . ALA A 1 91 ? -13.968 8.630 21.584 1.00 76.19 91 ALA A O 1
ATOM 735 N N . PHE A 1 92 ? -14.130 8.499 23.821 1.00 77.50 92 PHE A N 1
ATOM 736 C CA . PHE A 1 92 ? -13.191 9.585 24.093 1.00 77.50 92 PHE A CA 1
ATOM 737 C C . PHE A 1 92 ? -11.746 9.179 23.793 1.00 77.50 92 PHE A C 1
ATOM 739 O O . PHE A 1 92 ? -11.010 9.967 23.213 1.00 77.50 92 PHE A O 1
ATOM 746 N N . ARG A 1 93 ? -11.353 7.939 24.100 1.00 71.38 93 ARG A N 1
ATOM 747 C CA . ARG A 1 93 ? -10.025 7.403 23.758 1.00 71.38 93 ARG A CA 1
ATOM 748 C C . ARG A 1 93 ? -9.825 7.280 22.246 1.00 71.38 93 ARG A C 1
ATOM 750 O O . ARG A 1 93 ? -8.776 7.669 21.738 1.00 71.38 93 ARG A O 1
ATOM 757 N N . MET A 1 94 ? -10.850 6.833 21.518 1.00 71.69 94 MET A N 1
ATOM 758 C CA . MET A 1 94 ? -10.838 6.822 20.049 1.00 71.69 94 MET A CA 1
ATOM 759 C C . MET A 1 94 ? -10.753 8.242 19.479 1.00 71.69 94 MET A C 1
ATOM 761 O O . MET A 1 94 ? -10.015 8.488 18.528 1.00 71.69 94 MET A O 1
ATOM 765 N N . LEU A 1 95 ? -11.466 9.199 20.079 1.00 73.06 95 LEU A N 1
ATOM 766 C CA . LEU A 1 95 ? -11.398 10.604 19.682 1.00 73.06 95 LEU A CA 1
ATOM 767 C C . LEU A 1 95 ? -10.022 11.224 19.971 1.00 73.06 95 LEU A C 1
ATOM 769 O O . LEU A 1 95 ? -9.487 11.915 19.109 1.00 73.06 95 LEU A O 1
ATOM 773 N N . GLU A 1 96 ? -9.423 10.947 21.132 1.00 71.88 96 GLU A N 1
ATOM 774 C CA . GLU A 1 96 ? -8.048 11.341 21.467 1.00 71.88 96 GLU A CA 1
ATOM 775 C C . GLU A 1 96 ? -7.070 10.766 20.438 1.00 71.88 96 GLU A C 1
ATOM 777 O O . GLU A 1 96 ? -6.220 11.491 19.929 1.00 71.88 96 GLU A O 1
ATOM 782 N N . TYR A 1 97 ? -7.226 9.497 20.047 1.00 65.50 97 TYR A N 1
ATOM 783 C CA . TYR A 1 97 ? -6.411 8.918 18.982 1.00 65.50 97 TYR A CA 1
ATOM 784 C C . TYR A 1 97 ? -6.604 9.668 17.654 1.00 65.50 97 TYR A C 1
ATOM 786 O O . TYR A 1 97 ? -5.625 10.063 17.018 1.00 65.50 97 TYR A O 1
ATOM 794 N N . MET A 1 98 ? -7.850 9.919 17.241 1.00 66.06 98 MET A N 1
ATOM 795 C CA . MET A 1 98 ? -8.139 10.652 16.004 1.00 66.06 98 MET A CA 1
ATOM 796 C C . MET A 1 98 ? -7.533 12.064 16.000 1.00 66.06 98 MET A C 1
ATOM 798 O O . MET A 1 98 ? -6.986 12.493 14.985 1.00 66.06 98 MET A O 1
ATOM 802 N N . ILE A 1 99 ? -7.593 12.776 17.126 1.00 66.50 99 ILE A N 1
ATOM 803 C CA . ILE A 1 99 ? -7.152 14.172 17.234 1.00 66.50 99 ILE A CA 1
ATOM 804 C C . ILE A 1 99 ? -5.636 14.274 17.455 1.00 66.50 99 ILE A C 1
ATOM 806 O O . ILE A 1 99 ? -4.950 14.944 16.680 1.00 66.50 99 ILE A O 1
ATOM 810 N N . ASP A 1 100 ? -5.092 13.599 18.469 1.00 60.84 100 ASP A N 1
ATOM 811 C CA . ASP A 1 100 ? -3.682 13.735 18.857 1.00 60.84 100 ASP A CA 1
ATOM 812 C C . ASP A 1 100 ? -2.740 12.903 17.981 1.00 60.84 100 ASP A C 1
ATOM 814 O O . ASP A 1 100 ? -1.575 13.269 17.798 1.00 60.84 100 ASP A O 1
ATOM 818 N N . ARG A 1 101 ? -3.201 11.760 17.455 1.00 57.16 101 ARG A N 1
ATOM 819 C CA . ARG A 1 101 ? -2.355 10.820 16.695 1.00 57.16 101 ARG A CA 1
ATOM 820 C C . ARG A 1 101 ? -2.637 10.841 15.197 1.00 57.16 101 ARG A C 1
ATOM 822 O O . ARG A 1 101 ? -1.689 10.868 14.407 1.00 57.16 101 ARG A O 1
ATOM 829 N N . LEU A 1 102 ? -3.909 10.877 14.806 1.00 60.25 102 LEU A N 1
ATOM 830 C CA . LEU A 1 102 ? -4.332 10.807 13.403 1.00 60.25 102 LEU A CA 1
ATOM 831 C C . LEU A 1 102 ? -4.275 12.163 12.674 1.00 60.25 102 LEU A C 1
ATOM 833 O O . LEU A 1 102 ? -4.339 12.207 11.450 1.00 60.25 102 LEU A O 1
ATOM 837 N N . GLY A 1 103 ? -4.081 13.265 13.404 1.00 63.88 103 GLY A N 1
ATOM 838 C CA . GLY A 1 103 ? -3.874 14.593 12.831 1.00 63.88 103 GLY A CA 1
ATOM 839 C C . GLY A 1 103 ? -2.517 14.737 12.106 1.00 63.88 103 GLY A C 1
ATOM 840 O O . GLY A 1 103 ? -2.344 14.222 11.001 1.00 63.88 103 GLY A O 1
ATOM 841 N N . PRO A 1 104 ? -1.520 15.456 12.657 1.00 59.41 104 PRO A N 1
ATOM 842 C CA . PRO A 1 104 ? -0.275 15.735 11.928 1.00 59.41 104 PRO A CA 1
ATOM 843 C C . PRO A 1 104 ? 0.567 14.490 11.612 1.00 59.41 104 PRO A C 1
ATOM 845 O O . PRO A 1 104 ? 1.145 14.403 10.532 1.00 59.41 104 PRO A O 1
ATOM 848 N N . ARG A 1 105 ? 0.628 13.520 12.537 1.00 58.50 105 ARG A N 1
ATOM 849 C CA . ARG A 1 105 ? 1.529 12.358 12.435 1.00 58.50 105 ARG A CA 1
ATOM 850 C C . ARG A 1 105 ? 1.010 11.263 11.506 1.00 58.50 105 ARG A C 1
ATOM 852 O O . ARG A 1 105 ? 1.787 10.761 10.703 1.00 58.50 105 ARG A O 1
ATOM 859 N N . ALA A 1 106 ? -0.278 10.909 11.548 1.00 59.56 106 ALA A N 1
ATOM 860 C CA . ALA A 1 106 ? -0.805 9.964 10.558 1.00 59.56 106 ALA A CA 1
ATOM 861 C C . ALA A 1 106 ? -0.799 10.558 9.147 1.00 59.56 106 ALA A C 1
ATOM 863 O O . ALA A 1 106 ? -0.490 9.842 8.201 1.00 59.56 106 ALA A O 1
ATOM 864 N N . LYS A 1 107 ? -1.031 11.871 8.998 1.00 60.28 107 LYS A N 1
ATOM 865 C CA . LYS A 1 107 ? -0.832 12.556 7.716 1.00 60.28 107 LYS A CA 1
ATOM 866 C C . LYS A 1 107 ? 0.610 12.427 7.223 1.00 60.28 107 LYS A C 1
ATOM 868 O O . LYS A 1 107 ? 0.811 12.149 6.050 1.00 60.28 107 LYS A O 1
ATOM 873 N N . GLU A 1 108 ? 1.601 12.608 8.092 1.00 62.12 108 GLU A N 1
ATOM 874 C CA . GLU A 1 108 ? 3.015 12.445 7.736 1.00 62.12 108 GLU A CA 1
ATOM 875 C C . GLU A 1 108 ? 3.334 11.012 7.295 1.00 62.12 108 GLU A C 1
ATOM 877 O O . GLU A 1 108 ? 3.923 10.830 6.231 1.00 62.12 108 GLU A O 1
ATOM 882 N N . ILE A 1 109 ? 2.878 10.003 8.046 1.00 63.19 109 ILE A N 1
ATOM 883 C CA . ILE A 1 109 ? 3.053 8.581 7.703 1.00 63.19 109 ILE A CA 1
ATOM 884 C C . ILE A 1 109 ? 2.364 8.265 6.367 1.00 63.19 109 ILE A C 1
ATOM 886 O O . ILE A 1 109 ? 2.985 7.706 5.472 1.00 63.19 109 ILE A O 1
ATOM 890 N N . MET A 1 110 ? 1.114 8.694 6.175 1.00 65.31 110 MET A N 1
ATOM 891 C CA . MET A 1 110 ? 0.384 8.487 4.920 1.00 65.31 110 MET A CA 1
ATOM 892 C C . MET A 1 110 ? 1.051 9.201 3.739 1.00 65.31 110 MET A C 1
ATOM 894 O O . MET A 1 110 ? 1.135 8.633 2.656 1.00 65.31 110 MET A O 1
ATOM 898 N N . MET A 1 111 ? 1.534 10.435 3.921 1.00 64.50 111 MET A N 1
ATOM 899 C CA . MET A 1 111 ? 2.206 11.190 2.860 1.00 64.50 111 MET A CA 1
ATOM 900 C C . MET A 1 111 ? 3.560 10.582 2.499 1.00 64.50 111 MET A C 1
ATOM 902 O O . MET A 1 111 ? 3.854 10.477 1.312 1.00 64.50 111 MET A O 1
ATOM 906 N N . THR A 1 112 ? 4.351 10.154 3.484 1.00 68.81 112 THR A N 1
ATOM 907 C CA . THR A 1 112 ? 5.649 9.505 3.238 1.00 68.81 112 THR A CA 1
ATOM 908 C C . THR A 1 112 ? 5.480 8.131 2.600 1.00 68.81 112 THR A C 1
ATOM 910 O O . THR A 1 112 ? 6.134 7.867 1.593 1.00 68.81 112 THR A O 1
ATOM 913 N N . THR A 1 113 ? 4.552 7.298 3.084 1.00 64.00 113 THR A N 1
ATOM 914 C CA . THR A 1 113 ? 4.219 6.023 2.431 1.00 64.00 113 THR A CA 1
ATOM 915 C C . THR A 1 113 ? 3.705 6.262 1.009 1.00 64.00 113 THR A C 1
ATOM 917 O O . THR A 1 113 ? 4.223 5.666 0.071 1.00 64.00 113 THR A O 1
ATOM 920 N N . ALA A 1 114 ? 2.777 7.199 0.793 1.00 66.00 114 ALA A N 1
ATOM 921 C CA . ALA A 1 114 ? 2.294 7.520 -0.553 1.00 66.00 114 ALA A CA 1
ATOM 922 C C . ALA A 1 114 ? 3.401 8.062 -1.481 1.00 66.00 114 ALA A C 1
ATOM 924 O O . ALA A 1 114 ? 3.394 7.785 -2.678 1.00 66.00 114 ALA A O 1
ATOM 925 N N . GLU A 1 115 ? 4.349 8.848 -0.969 1.00 67.75 115 GLU A N 1
ATOM 926 C CA . GLU A 1 115 ? 5.484 9.357 -1.746 1.00 67.75 115 GLU A CA 1
ATOM 927 C C . GLU A 1 115 ? 6.478 8.249 -2.117 1.00 67.75 115 GLU A C 1
ATOM 929 O O . GLU A 1 115 ? 6.966 8.221 -3.252 1.00 67.75 115 GLU A O 1
ATOM 934 N N . GLN A 1 116 ? 6.717 7.300 -1.211 1.00 67.56 116 GLN A N 1
ATOM 935 C CA . GLN A 1 116 ? 7.489 6.092 -1.497 1.00 67.56 116 GLN A CA 1
ATOM 936 C C . GLN A 1 116 ? 6.804 5.247 -2.567 1.00 67.56 116 GLN A C 1
ATOM 938 O O . GLN A 1 116 ? 7.437 4.978 -3.579 1.00 67.56 116 GLN A O 1
ATOM 943 N N . PHE A 1 117 ? 5.504 4.967 -2.439 1.00 67.25 117 PHE A N 1
ATOM 944 C CA . PHE A 1 117 ? 4.725 4.255 -3.461 1.00 67.25 117 PHE A CA 1
ATOM 945 C C . PHE A 1 117 ? 4.787 4.931 -4.831 1.00 67.25 117 PHE A C 1
ATOM 947 O O . PHE A 1 117 ? 5.031 4.283 -5.845 1.00 67.25 117 PHE A O 1
ATOM 954 N N . ARG A 1 118 ? 4.651 6.263 -4.886 1.00 70.81 118 ARG A N 1
ATOM 955 C CA . ARG A 1 118 ? 4.831 7.010 -6.144 1.00 70.81 118 ARG A CA 1
ATOM 956 C C . ARG A 1 118 ? 6.247 6.886 -6.700 1.00 70.81 118 ARG A C 1
ATOM 958 O O . ARG A 1 118 ? 6.427 6.956 -7.914 1.00 70.81 118 ARG A O 1
ATOM 965 N N . THR A 1 119 ? 7.254 6.772 -5.840 1.00 68.38 119 THR A N 1
ATOM 966 C CA . THR A 1 119 ? 8.656 6.634 -6.249 1.00 68.38 119 THR A CA 1
ATOM 967 C C . THR A 1 119 ? 8.949 5.217 -6.736 1.00 68.38 119 THR A C 1
ATOM 969 O O . THR A 1 119 ? 9.529 5.074 -7.812 1.00 68.38 119 THR A O 1
ATOM 972 N N . GLU A 1 120 ? 8.486 4.205 -6.004 1.00 71.81 120 GLU A N 1
ATOM 973 C CA . GLU A 1 120 ? 8.597 2.778 -6.311 1.00 71.81 120 GLU A CA 1
ATOM 974 C C . GLU A 1 120 ? 7.828 2.426 -7.585 1.00 71.81 120 GLU A C 1
ATOM 976 O O . GLU A 1 120 ? 8.433 1.945 -8.544 1.00 71.81 120 GLU A O 1
ATOM 981 N N . GLY A 1 121 ? 6.555 2.817 -7.688 1.00 73.12 121 GLY A N 1
ATOM 982 C CA . GLY A 1 121 ? 5.764 2.650 -8.910 1.00 73.12 121 GLY A CA 1
ATOM 983 C C . GLY A 1 121 ? 6.368 3.396 -10.106 1.00 73.12 121 GLY A C 1
ATOM 984 O O . GLY A 1 121 ? 6.312 2.934 -11.244 1.00 73.12 121 GLY A O 1
ATOM 985 N N . ARG A 1 122 ? 7.052 4.527 -9.879 1.00 74.62 122 ARG A N 1
ATOM 986 C CA . ARG A 1 122 ? 7.791 5.221 -10.946 1.00 74.62 122 ARG A CA 1
ATOM 987 C C . ARG A 1 122 ? 9.073 4.495 -11.353 1.00 74.62 122 ARG A C 1
ATOM 989 O O . ARG A 1 122 ? 9.476 4.615 -12.513 1.00 74.62 122 ARG A O 1
ATOM 996 N N . THR A 1 123 ? 9.764 3.829 -10.431 1.00 78.00 123 THR A N 1
ATOM 997 C CA . THR A 1 123 ? 10.916 2.979 -10.768 1.00 78.00 123 THR A CA 1
ATOM 998 C C . THR A 1 123 ? 10.480 1.716 -11.486 1.00 78.00 123 THR A C 1
ATOM 1000 O O . THR A 1 123 ? 11.070 1.399 -12.513 1.00 78.00 123 THR A O 1
ATOM 1003 N N . GLU A 1 124 ? 9.420 1.068 -11.015 1.00 80.50 124 GLU A N 1
ATOM 1004 C CA . GLU A 1 124 ? 8.855 -0.138 -11.611 1.00 80.50 124 GLU A CA 1
ATOM 1005 C C . GLU A 1 124 ? 8.331 0.141 -13.019 1.00 80.50 124 GLU A C 1
ATOM 1007 O O . GLU A 1 124 ? 8.820 -0.453 -13.976 1.00 80.50 124 GLU A O 1
ATOM 1012 N N . GLY A 1 125 ? 7.491 1.167 -13.193 1.00 79.19 125 GLY A N 1
ATOM 1013 C CA . GLY A 1 125 ? 7.013 1.560 -14.521 1.00 79.19 125 GLY A CA 1
ATOM 1014 C C . GLY A 1 125 ? 8.141 1.988 -15.474 1.00 79.19 125 GLY A C 1
ATOM 1015 O O . GLY A 1 125 ? 8.046 1.804 -16.685 1.00 79.19 125 GLY A O 1
ATOM 1016 N N . ARG A 1 126 ? 9.259 2.524 -14.956 1.00 84.00 126 ARG A N 1
ATOM 1017 C CA . ARG A 1 126 ? 10.462 2.777 -15.775 1.00 84.00 126 ARG A CA 1
ATOM 1018 C C . ARG A 1 126 ? 11.190 1.495 -16.156 1.00 84.00 126 ARG A C 1
ATOM 1020 O O . ARG A 1 126 ? 11.719 1.432 -17.263 1.00 84.00 126 ARG A O 1
ATOM 1027 N N . ALA A 1 127 ? 11.276 0.531 -15.246 1.00 86.81 127 ALA A N 1
ATOM 1028 C CA . ALA A 1 127 ? 11.888 -0.763 -15.503 1.00 86.81 127 ALA A CA 1
ATOM 1029 C C . ALA A 1 127 ? 11.087 -1.522 -16.570 1.00 86.81 127 ALA A C 1
ATOM 1031 O O . ALA A 1 127 ? 11.678 -2.026 -17.521 1.00 86.81 127 ALA A O 1
ATOM 1032 N N . GLU A 1 128 ? 9.757 -1.522 -16.476 1.00 86.88 128 GLU A N 1
ATOM 1033 C CA . GLU A 1 128 ? 8.874 -2.114 -17.486 1.00 86.88 128 GLU A CA 1
ATOM 1034 C C . GLU A 1 128 ? 9.020 -1.437 -18.850 1.00 86.88 128 GLU A C 1
ATOM 1036 O O . GLU A 1 128 ? 9.318 -2.113 -19.833 1.00 86.88 128 GLU A O 1
ATOM 1041 N N . ALA A 1 129 ? 8.946 -0.104 -18.908 1.00 85.19 129 ALA A N 1
ATOM 1042 C CA . ALA A 1 129 ? 9.139 0.630 -20.158 1.00 85.19 129 ALA A CA 1
ATOM 1043 C C . ALA A 1 129 ? 10.528 0.382 -20.781 1.00 85.19 129 ALA A C 1
ATOM 1045 O O . ALA A 1 129 ? 10.662 0.294 -22.002 1.00 85.19 129 ALA A O 1
ATOM 1046 N N . LEU A 1 130 ? 11.576 0.248 -19.959 1.00 89.94 130 LEU A N 1
ATOM 1047 C CA . LEU A 1 130 ? 12.913 -0.103 -20.437 1.00 89.94 130 LEU A CA 1
ATOM 1048 C C . LEU A 1 130 ? 12.939 -1.517 -21.033 1.00 89.94 130 LEU A C 1
ATOM 1050 O O . LEU A 1 130 ? 13.530 -1.716 -22.092 1.00 89.94 130 LEU A O 1
ATOM 1054 N N . LEU A 1 131 ? 12.300 -2.494 -20.385 1.00 92.00 131 LEU A N 1
ATOM 1055 C CA . LEU A 1 131 ? 12.202 -3.855 -20.915 1.00 92.00 131 LEU A CA 1
ATOM 1056 C C . LEU A 1 131 ? 11.457 -3.887 -22.248 1.00 92.00 131 LEU A C 1
ATOM 1058 O O . LEU A 1 131 ? 11.934 -4.529 -23.182 1.00 92.00 131 LEU A O 1
ATOM 1062 N N . GLU A 1 132 ? 10.357 -3.148 -22.375 1.00 90.00 132 GLU A N 1
ATOM 1063 C CA . GLU A 1 132 ? 9.638 -3.006 -23.644 1.00 90.00 132 GLU A CA 1
ATOM 1064 C C . GLU A 1 132 ? 10.537 -2.421 -24.739 1.00 90.00 132 GLU A C 1
ATOM 1066 O O . GLU A 1 132 ? 10.609 -2.970 -25.837 1.00 90.00 132 GLU A O 1
ATOM 1071 N N . GLN A 1 133 ? 11.290 -1.357 -24.443 1.00 91.44 133 GLN A N 1
ATOM 1072 C CA . GLN A 1 133 ? 12.232 -0.759 -25.396 1.00 91.44 133 GLN A CA 1
ATOM 1073 C C . GLN A 1 133 ? 13.334 -1.734 -25.825 1.00 91.44 133 GLN A C 1
ATOM 1075 O O . GLN A 1 133 ? 13.684 -1.791 -27.007 1.00 91.44 133 GLN A O 1
ATOM 1080 N N . LEU A 1 134 ? 13.875 -2.511 -24.884 1.00 92.81 134 LEU A N 1
ATOM 1081 C CA . LEU A 1 134 ? 14.882 -3.532 -25.169 1.00 92.81 134 LEU A CA 1
ATOM 1082 C C . LEU A 1 134 ? 14.313 -4.637 -26.058 1.00 92.81 134 LEU A C 1
ATOM 1084 O O . LEU A 1 134 ? 14.984 -5.046 -27.005 1.00 92.81 134 LEU A O 1
ATOM 1088 N N . VAL A 1 135 ? 13.076 -5.071 -25.800 1.00 93.94 135 VAL A N 1
ATOM 1089 C CA . VAL A 1 135 ? 12.395 -6.066 -26.635 1.00 93.94 135 VAL A CA 1
ATOM 1090 C C . VAL A 1 135 ? 12.154 -5.530 -28.042 1.00 93.94 135 VAL A C 1
ATOM 1092 O O . VAL A 1 135 ? 12.440 -6.211 -29.025 1.00 93.94 135 VAL A O 1
ATOM 1095 N N . VAL A 1 136 ? 11.685 -4.288 -28.154 1.00 92.38 136 VAL A N 1
ATOM 1096 C CA . VAL A 1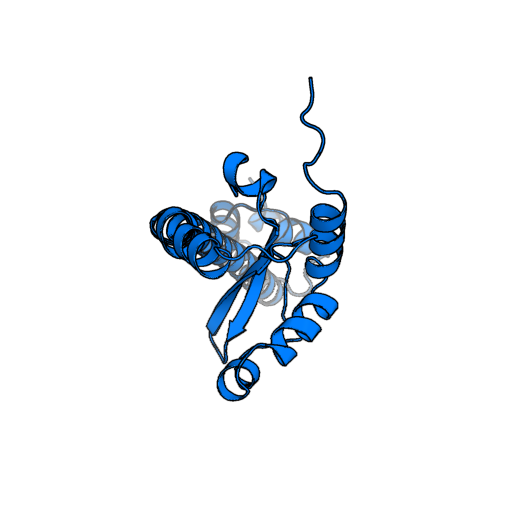 136 ? 11.432 -3.636 -29.445 1.00 92.38 136 VAL A CA 1
ATOM 1097 C C . VAL A 1 136 ? 12.716 -3.489 -30.263 1.00 92.38 136 VAL A C 1
ATOM 1099 O O . VAL A 1 136 ? 12.687 -3.706 -31.473 1.00 92.38 136 VAL A O 1
ATOM 1102 N N . LYS A 1 137 ? 13.843 -3.133 -29.633 1.00 92.19 137 LYS A N 1
ATOM 1103 C CA . LYS A 1 137 ? 15.100 -2.877 -30.352 1.00 92.19 137 LYS A CA 1
ATOM 1104 C C . LYS A 1 137 ? 15.923 -4.137 -30.625 1.00 92.19 137 LYS A C 1
ATOM 1106 O O . LYS A 1 137 ? 16.483 -4.266 -31.711 1.00 92.19 137 LYS A O 1
ATOM 1111 N N . PHE A 1 138 ? 16.024 -5.040 -29.654 1.00 93.25 138 PHE A N 1
ATOM 1112 C CA . PHE A 1 138 ? 16.948 -6.178 -29.698 1.00 93.25 138 PHE A CA 1
ATOM 1113 C C . PHE A 1 138 ? 16.240 -7.537 -29.813 1.00 93.25 138 PHE A C 1
ATOM 1115 O O . PHE A 1 138 ? 16.905 -8.559 -29.979 1.00 93.25 138 PHE A O 1
ATOM 1122 N N . GLY A 1 139 ? 14.905 -7.575 -29.760 1.00 90.56 139 GLY A N 1
ATOM 1123 C CA . GLY A 1 139 ? 14.128 -8.811 -29.804 1.00 90.56 139 GLY A CA 1
ATOM 1124 C C . GLY A 1 139 ? 14.085 -9.512 -28.446 1.00 90.56 139 GLY A C 1
ATOM 1125 O O . GLY A 1 139 ? 13.822 -8.893 -27.423 1.00 90.56 139 GLY A O 1
ATOM 1126 N N . ALA A 1 140 ? 14.301 -10.826 -28.408 1.00 91.19 140 ALA A N 1
ATOM 1127 C CA . ALA A 1 140 ? 14.224 -11.568 -27.150 1.00 91.19 140 ALA A CA 1
ATOM 1128 C C . ALA A 1 140 ? 15.281 -11.075 -26.139 1.00 91.19 140 ALA A C 1
ATOM 1130 O O . ALA A 1 140 ? 16.484 -11.174 -26.381 1.00 91.19 140 ALA A O 1
ATOM 1131 N N . VAL A 1 141 ? 14.824 -10.574 -24.987 1.00 93.56 141 VAL A N 1
ATOM 1132 C CA . VAL A 1 141 ? 15.690 -10.128 -23.889 1.00 93.56 141 VAL A CA 1
ATOM 1133 C C . VAL A 1 141 ? 15.957 -11.313 -22.951 1.00 93.56 141 VAL A C 1
ATOM 1135 O O . VAL A 1 141 ? 15.000 -11.901 -22.451 1.00 93.56 141 VAL A O 1
ATOM 1138 N N . PRO A 1 142 ? 17.223 -11.685 -22.681 1.00 94.69 142 PRO A N 1
ATOM 1139 C CA . PRO A 1 142 ? 17.533 -12.808 -21.795 1.00 94.69 142 PRO A CA 1
ATOM 1140 C C . PRO A 1 142 ? 17.071 -12.577 -20.347 1.00 94.69 142 PRO A C 1
ATOM 1142 O O . PRO A 1 142 ? 17.215 -11.468 -19.829 1.00 94.69 142 PRO A O 1
ATOM 1145 N N . ASP A 1 143 ? 16.657 -13.635 -19.641 1.00 91.88 143 ASP A N 1
ATOM 1146 C CA . ASP A 1 143 ? 16.170 -13.562 -18.246 1.00 91.88 143 ASP A CA 1
ATOM 1147 C C . ASP A 1 143 ? 17.154 -12.874 -17.289 1.00 91.88 143 ASP A C 1
ATOM 1149 O O . ASP A 1 143 ? 16.750 -12.148 -16.379 1.00 91.88 143 ASP A O 1
ATOM 1153 N N . ARG A 1 144 ? 18.466 -13.029 -17.535 1.00 91.94 144 ARG A N 1
ATOM 1154 C CA . ARG A 1 144 ? 19.520 -12.331 -16.774 1.00 91.94 144 ARG A CA 1
ATOM 1155 C C . ARG A 1 144 ? 19.326 -10.810 -16.796 1.00 91.94 144 ARG A C 1
ATOM 1157 O O . ARG A 1 144 ? 19.514 -10.150 -15.783 1.00 91.94 144 ARG A O 1
ATOM 1164 N N . VAL A 1 145 ? 18.948 -10.261 -17.950 1.00 90.62 145 VAL A N 1
ATOM 1165 C CA . VAL A 1 145 ? 18.764 -8.822 -18.165 1.00 90.62 145 VAL A CA 1
ATOM 1166 C C . VAL A 1 145 ? 17.456 -8.364 -17.532 1.00 90.62 145 VAL A C 1
ATOM 1168 O O . VAL A 1 145 ? 17.434 -7.327 -16.874 1.00 90.62 145 VAL A O 1
ATOM 1171 N N . VAL A 1 146 ? 16.396 -9.168 -17.644 1.00 90.38 146 VAL A N 1
ATOM 1172 C CA . VAL A 1 146 ? 15.117 -8.911 -16.964 1.00 90.38 146 VAL A CA 1
ATOM 1173 C C . VAL A 1 146 ? 15.318 -8.802 -15.450 1.00 90.38 146 VAL A C 1
ATOM 1175 O O . VAL A 1 146 ? 14.843 -7.848 -14.832 1.00 90.38 146 VAL A O 1
ATOM 1178 N N . GLY A 1 147 ? 16.087 -9.724 -14.863 1.00 87.94 147 GLY A N 1
ATOM 1179 C CA . GLY A 1 147 ? 16.445 -9.691 -13.444 1.00 87.94 147 GLY A CA 1
ATOM 1180 C C . GLY A 1 147 ? 17.251 -8.450 -13.049 1.00 87.94 147 GLY A C 1
ATOM 1181 O O . GLY A 1 147 ? 16.971 -7.848 -12.016 1.00 87.94 147 GLY A O 1
ATOM 1182 N N . ILE A 1 148 ? 18.203 -8.016 -13.885 1.00 89.12 148 ILE A N 1
ATOM 1183 C CA . ILE A 1 148 ? 19.000 -6.799 -13.642 1.00 89.12 148 ILE A CA 1
ATOM 1184 C C . ILE A 1 148 ? 18.125 -5.541 -13.682 1.00 89.12 148 ILE A C 1
ATOM 1186 O O . ILE A 1 148 ? 18.262 -4.675 -12.821 1.00 89.12 148 ILE A O 1
ATOM 1190 N N . VAL A 1 149 ? 17.222 -5.429 -14.658 1.00 88.81 149 VAL A N 1
ATOM 1191 C CA . VAL A 1 149 ? 16.363 -4.247 -14.818 1.00 88.81 149 VAL A CA 1
ATOM 1192 C C . VAL A 1 149 ? 15.330 -4.152 -13.694 1.00 88.81 149 VAL A C 1
ATOM 1194 O O . VAL A 1 149 ? 15.143 -3.072 -13.142 1.00 88.81 149 VAL A O 1
ATOM 1197 N N . ARG A 1 150 ? 14.717 -5.274 -13.295 1.00 85.19 150 ARG A N 1
ATOM 1198 C CA . ARG A 1 150 ? 13.765 -5.308 -12.169 1.00 85.19 150 ARG A CA 1
ATOM 1199 C C . ARG A 1 150 ? 14.445 -5.181 -10.800 1.00 85.19 150 ARG A C 1
ATOM 1201 O O . ARG A 1 150 ? 13.866 -4.598 -9.894 1.00 85.19 150 ARG A O 1
ATOM 1208 N N . GLY A 1 151 ? 15.669 -5.694 -10.641 1.00 78.50 151 GLY A N 1
ATOM 1209 C CA . GLY A 1 151 ? 16.422 -5.652 -9.378 1.00 78.50 151 GLY A CA 1
ATOM 1210 C C . GLY A 1 151 ? 17.325 -4.424 -9.191 1.00 78.50 151 GLY A C 1
ATOM 1211 O O . GLY A 1 151 ? 17.816 -4.177 -8.091 1.00 78.50 151 GLY A O 1
ATOM 1212 N N . GLY A 1 152 ? 17.578 -3.646 -10.246 1.00 62.62 152 GLY A N 1
ATOM 1213 C CA . GLY A 1 152 ? 18.521 -2.523 -10.270 1.00 62.62 152 GLY A CA 1
ATOM 1214 C C . GLY A 1 152 ? 17.941 -1.219 -9.722 1.00 62.62 152 GLY A C 1
ATOM 1215 O O . GLY A 1 152 ? 17.959 -0.219 -10.436 1.00 62.62 152 GLY A O 1
ATOM 1216 N N . GLY A 1 153 ? 17.447 -1.256 -8.479 1.00 63.81 153 GLY A N 1
ATOM 1217 C CA . GLY A 1 153 ? 16.519 -0.334 -7.796 1.00 63.81 153 GLY A CA 1
ATOM 1218 C C . GLY A 1 153 ? 16.795 1.181 -7.736 1.00 63.81 153 GLY A C 1
ATOM 1219 O O . GLY A 1 153 ? 16.204 1.857 -6.902 1.00 63.81 153 GLY A O 1
ATOM 1220 N N . GLU A 1 154 ? 17.625 1.761 -8.607 1.00 75.25 154 GLU A N 1
ATOM 1221 C CA . GLU A 1 154 ? 17.789 3.214 -8.723 1.00 75.25 154 GLU A CA 1
ATOM 1222 C C . GLU A 1 154 ? 17.180 3.777 -10.013 1.00 75.25 154 GLU A C 1
ATOM 1224 O O . GLU A 1 154 ? 17.629 3.511 -11.133 1.00 75.25 154 GLU A O 1
ATOM 1229 N N . ALA A 1 155 ? 16.221 4.694 -9.848 1.00 75.19 155 ALA A N 1
ATOM 1230 C CA . ALA A 1 155 ? 15.566 5.415 -10.942 1.00 75.19 155 ALA A CA 1
ATOM 1231 C C . ALA A 1 155 ? 16.543 6.112 -11.907 1.00 75.19 155 ALA A C 1
ATOM 1233 O O . ALA A 1 155 ? 16.223 6.316 -13.081 1.00 75.19 155 ALA A O 1
ATOM 1234 N N . ALA A 1 156 ? 17.706 6.537 -11.405 1.00 80.75 156 ALA A N 1
ATOM 1235 C CA . ALA A 1 156 ? 18.732 7.203 -12.198 1.00 80.75 156 ALA A CA 1
ATOM 1236 C C . ALA A 1 156 ? 19.397 6.237 -13.188 1.00 80.75 156 ALA A C 1
ATOM 1238 O O . ALA A 1 156 ? 19.554 6.586 -14.358 1.00 80.75 156 ALA A O 1
ATOM 1239 N N . ARG A 1 157 ? 19.711 5.014 -12.748 1.00 87.19 157 ARG A N 1
ATOM 1240 C CA . ARG A 1 157 ? 20.356 3.984 -13.568 1.00 87.19 157 ARG A CA 1
ATOM 1241 C C . ARG A 1 157 ? 19.436 3.507 -14.693 1.00 87.19 157 ARG A C 1
ATOM 1243 O O . ARG A 1 157 ? 19.851 3.504 -15.848 1.00 87.19 157 ARG A O 1
ATOM 1250 N N . LEU A 1 158 ? 18.159 3.258 -14.387 1.00 87.88 158 LEU A N 1
ATOM 1251 C CA . LEU A 1 158 ? 17.137 2.928 -15.394 1.00 87.88 158 LEU A CA 1
ATOM 1252 C C . LEU A 1 158 ? 17.005 4.017 -16.473 1.00 87.88 158 LEU A C 1
ATOM 1254 O O . LEU A 1 158 ? 16.836 3.716 -17.652 1.00 87.88 158 LEU A O 1
ATOM 1258 N N . ARG A 1 159 ? 17.127 5.296 -16.088 1.00 84.81 159 ARG A N 1
ATOM 1259 C CA . ARG A 1 159 ? 17.074 6.421 -17.035 1.00 84.81 159 ARG A CA 1
ATOM 1260 C C . ARG A 1 159 ? 18.290 6.452 -17.964 1.00 84.81 159 ARG A C 1
ATOM 1262 O O . ARG A 1 159 ? 18.128 6.727 -19.149 1.00 84.81 159 ARG A O 1
ATOM 1269 N N . VAL A 1 160 ? 19.484 6.188 -17.432 1.00 88.69 160 VAL A N 1
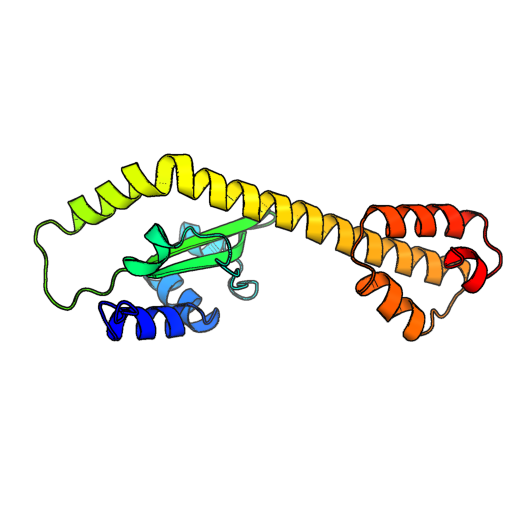ATOM 1270 C CA . VAL A 1 160 ? 20.722 6.116 -18.225 1.00 88.69 160 VAL A CA 1
ATOM 1271 C C . VAL A 1 160 ? 20.635 4.980 -19.237 1.00 88.69 160 VAL A C 1
ATOM 1273 O O . VAL A 1 160 ? 20.889 5.204 -20.419 1.00 88.69 160 VAL A O 1
ATOM 1276 N N . TRP A 1 161 ? 20.206 3.793 -18.803 1.00 92.06 161 TRP A N 1
ATOM 1277 C CA . TRP A 1 161 ? 20.007 2.660 -19.702 1.00 92.06 161 TRP A CA 1
ATOM 1278 C C . TRP A 1 161 ? 18.970 2.969 -20.781 1.00 92.06 161 TRP A C 1
ATOM 1280 O O . TRP A 1 161 ? 19.282 2.796 -21.952 1.00 92.06 161 TRP A O 1
ATOM 1290 N N . GLY A 1 162 ? 17.811 3.543 -20.439 1.00 86.44 162 GLY A N 1
ATOM 1291 C CA . GLY A 1 162 ? 16.803 3.941 -21.433 1.00 86.44 162 GLY A CA 1
ATOM 1292 C C . GLY A 1 162 ? 17.323 4.926 -22.485 1.00 86.44 162 GLY A C 1
ATOM 1293 O O . GLY A 1 162 ? 17.017 4.788 -23.666 1.00 86.44 162 GLY A O 1
ATOM 1294 N N . ALA A 1 163 ? 18.174 5.881 -22.095 1.00 86.62 163 ALA A N 1
ATOM 1295 C CA . ALA A 1 163 ? 18.824 6.771 -23.057 1.00 86.62 163 ALA A CA 1
ATOM 1296 C C . ALA A 1 163 ? 19.811 6.016 -23.967 1.00 86.62 163 ALA A C 1
ATOM 1298 O O . ALA A 1 163 ? 19.830 6.246 -25.176 1.00 86.62 163 ALA A O 1
ATOM 1299 N N . ARG A 1 164 ? 20.593 5.085 -23.404 1.00 91.25 164 ARG A N 1
ATOM 1300 C CA . ARG A 1 164 ? 21.553 4.259 -24.154 1.00 91.25 164 ARG A CA 1
ATOM 1301 C C . ARG A 1 164 ? 20.873 3.276 -25.099 1.00 91.25 164 ARG A C 1
ATOM 1303 O O . ARG A 1 164 ? 21.416 3.031 -26.172 1.00 91.25 164 ARG A O 1
ATOM 1310 N N . VAL A 1 165 ? 19.676 2.775 -24.773 1.00 91.69 165 VAL A N 1
ATOM 1311 C CA . VAL A 1 165 ? 18.904 1.909 -25.681 1.00 91.69 165 VAL A CA 1
ATOM 1312 C C . VAL A 1 165 ? 18.704 2.581 -27.030 1.00 91.69 165 VAL A C 1
ATOM 1314 O O . VAL A 1 165 ? 18.766 1.898 -28.040 1.00 91.69 165 VAL A O 1
ATOM 1317 N N . LEU A 1 166 ? 18.545 3.902 -27.103 1.00 83.50 166 LEU A N 1
ATOM 1318 C CA . LEU A 1 166 ? 18.328 4.585 -28.381 1.00 83.50 166 LEU A CA 1
ATOM 1319 C C . LEU A 1 166 ? 19.536 4.474 -29.322 1.00 83.50 166 LEU A C 1
ATOM 1321 O O . LEU A 1 166 ? 19.353 4.332 -30.530 1.00 83.50 166 LEU A O 1
ATOM 1325 N N . THR A 1 167 ? 20.757 4.452 -28.785 1.00 89.94 167 THR A N 1
ATOM 1326 C CA . THR A 1 167 ? 21.999 4.538 -29.573 1.00 89.94 167 THR A CA 1
ATOM 1327 C C . THR A 1 167 ? 22.827 3.257 -29.607 1.00 89.94 167 THR A C 1
ATOM 1329 O O . THR A 1 167 ? 23.591 3.093 -30.543 1.00 89.94 167 THR A O 1
ATOM 1332 N N . ALA A 1 168 ? 22.692 2.366 -28.623 1.00 92.25 168 ALA A N 1
ATOM 1333 C CA . ALA A 1 168 ? 23.498 1.147 -28.507 1.00 92.25 168 ALA A CA 1
ATOM 1334 C C . ALA A 1 168 ? 23.155 0.102 -29.581 1.00 92.25 168 ALA A C 1
ATOM 1336 O O . ALA A 1 168 ? 21.979 -0.084 -29.898 1.00 92.25 168 ALA A O 1
ATOM 1337 N N . ASP A 1 169 ? 24.147 -0.628 -30.078 1.00 91.62 169 ASP A N 1
ATOM 1338 C CA . ASP A 1 169 ? 23.969 -1.685 -31.083 1.00 91.62 169 ASP A CA 1
ATOM 1339 C C . ASP A 1 169 ? 23.805 -3.077 -30.450 1.00 91.62 169 ASP A C 1
ATOM 1341 O O . ASP A 1 169 ? 23.401 -4.033 -31.114 1.00 91.62 169 ASP A O 1
ATOM 1345 N N . SER A 1 170 ? 24.052 -3.199 -29.142 1.00 92.44 170 SER A N 1
ATOM 1346 C CA . SER A 1 170 ? 23.891 -4.447 -28.393 1.00 92.44 170 SER A CA 1
ATOM 1347 C C . SER A 1 170 ? 23.410 -4.225 -26.958 1.00 92.44 170 SER A C 1
ATOM 1349 O O . SER A 1 170 ? 23.515 -3.131 -26.404 1.00 92.44 170 SER A O 1
ATOM 1351 N N . LEU A 1 171 ? 22.910 -5.294 -26.325 1.00 91.12 171 LEU A N 1
ATOM 1352 C CA . LEU A 1 171 ? 22.534 -5.266 -24.908 1.00 91.12 171 LEU A CA 1
ATOM 1353 C C . LEU A 1 171 ? 23.734 -4.928 -24.012 1.00 91.12 171 LEU A C 1
ATOM 1355 O O . LEU A 1 171 ? 23.593 -4.132 -23.091 1.00 91.12 171 LEU A O 1
ATOM 1359 N N . ASP A 1 172 ? 24.914 -5.484 -24.286 1.00 92.00 172 ASP A N 1
ATOM 1360 C CA . ASP A 1 172 ? 26.090 -5.262 -23.439 1.00 92.00 172 ASP A CA 1
ATOM 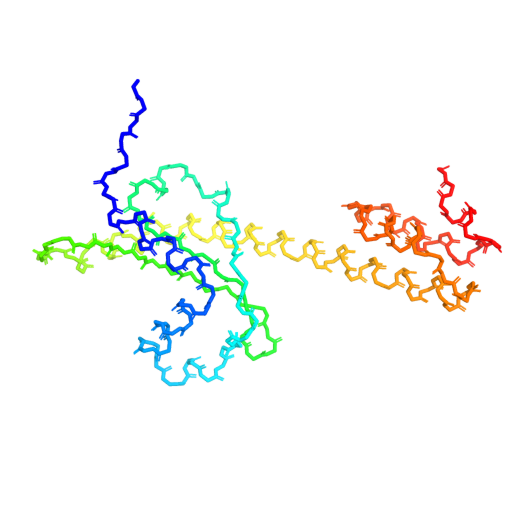1361 C C . ASP A 1 172 ? 26.522 -3.779 -23.436 1.00 92.00 172 ASP A C 1
ATOM 1363 O O . ASP A 1 172 ? 26.921 -3.257 -22.398 1.00 92.00 172 ASP A O 1
ATOM 1367 N N . GLU A 1 173 ? 26.345 -3.057 -24.548 1.00 91.00 173 GLU A N 1
ATOM 1368 C CA . GLU A 1 173 ? 26.583 -1.606 -24.623 1.00 91.00 173 GLU A CA 1
ATOM 1369 C C . GLU A 1 173 ? 25.574 -0.778 -23.816 1.00 91.00 173 GLU A C 1
ATOM 1371 O O . GLU A 1 173 ? 25.930 0.256 -23.246 1.00 91.00 173 GLU A O 1
ATOM 1376 N N . VAL A 1 174 ? 24.314 -1.219 -23.733 1.00 89.50 174 VAL A N 1
ATOM 1377 C CA . VAL A 1 174 ? 23.299 -0.547 -22.903 1.00 89.50 174 VAL A CA 1
ATOM 1378 C C . VAL A 1 174 ? 23.694 -0.609 -21.427 1.00 89.50 174 VAL A C 1
ATOM 1380 O O . VAL A 1 174 ? 23.596 0.398 -20.717 1.00 89.50 174 VAL A O 1
ATOM 1383 N N . PHE A 1 175 ? 24.155 -1.781 -20.983 1.00 89.94 175 PHE A N 1
ATOM 1384 C CA . PHE A 1 175 ? 24.437 -2.090 -19.580 1.00 89.94 175 PHE A CA 1
ATOM 1385 C C . PHE A 1 175 ? 25.896 -1.878 -19.151 1.00 89.94 175 PHE A C 1
ATOM 1387 O O . PHE A 1 175 ? 26.204 -2.120 -17.986 1.00 89.94 175 PHE A O 1
ATOM 1394 N N . ALA A 1 176 ? 26.776 -1.409 -20.040 1.00 86.44 176 ALA A N 1
ATOM 1395 C CA . ALA A 1 176 ? 28.143 -1.015 -19.689 1.00 86.44 176 ALA A CA 1
ATOM 1396 C C . ALA A 1 176 ? 28.152 0.057 -18.576 1.00 86.44 176 ALA A C 1
ATOM 1398 O O . ALA A 1 176 ? 27.200 0.828 -18.468 1.00 86.44 176 ALA A O 1
ATOM 1399 N N . GLU A 1 177 ? 29.189 0.127 -17.736 1.00 72.50 177 GLU A N 1
ATOM 1400 C CA . GLU A 1 177 ? 29.302 1.183 -16.705 1.00 72.50 177 GLU A CA 1
ATOM 1401 C C . GLU A 1 177 ? 29.579 2.559 -17.334 1.00 72.50 177 GLU A C 1
ATOM 1403 O O . GLU A 1 177 ? 30.598 2.706 -18.044 1.00 72.50 177 GLU A O 1
#

pLDDT: mean 76.74, std 15.01, range [29.25, 94.69]

InterPro domains:
  IPR006842 Transposase (putative), YhgA-like [PF04754] (7-100)
  IPR051699 Rpn/YhgA-like nuclease [PTHR34611] (3-99)

Radius of gyration: 22.11 Å; chains: 1; bounding box: 52×29×62 Å

Sequence (177 aa):
MAEQPKNPHDAYFRHVMSEATAAAGEMRTVLPEAAAAHLDWDGLELQSCSFVPQELRSRYTDVLFWTRWDDRDAFVFMLIEHQSSADELMAFRMLEYMIDRLGPRAKEIMMTTAEQFRTEGRTEGRAEALLEQLVVKFGAVPDRVVGIVRGGGEAARLRVWGARVLTADSLDEVFAE

Foldseek 3Di:
DPDDQPDPVQVVVLVQCLDLVSVLVVCVVPDDPVQNVQWDSVFWDWDDVVVVPPVVVRFWSWTWTWTGRNPDIDIDIDTDGDDPDDDPCVVVVVVCCCPVPVPPPVVVVVVVVVVVVVLQVLLQVLLVVLVVLCCVQPNDDDPVVNCCSNVVPDPVLSVQLSVQSVPDPDPCSSPPD